Protein AF-A0AAD5B5Y8-F1 (afdb_monomer_lite)

Secondary structure (DSSP, 8-state):
---SSHHHHTTSEEEEEE--SSS--EEEEEE-SSHHHHHHHHHHHHHHHHHHHHHHHHHTTT-S-SS----HHHHT-GGGTS-BTTEEEEEEE-TTSSEEEEEE-HHHHHHHHH-TT---HHHHHHHHHHGGGTS-HHHHHHHHHHHHH-GGGGS-GGG-

Foldseek 3Di:
DDDDPPVQQVQQKDKDWDDDPPDDIDIDIDGDPHPVRSVVVVVVVVVVVVVVVLVCLQVVCAPPDPPLDGDPVCVPDVVQVDDDPFWDFDPDAAPNRTTHTPGGAPVVLLLVCLQSSDHGPVSVVVCVVCVVVHDDPVVSVVSVVVCVVPVVVSHPPVVD

Structure (mmCIF, N/CA/C/O backbone):
data_AF-A0AAD5B5Y8-F1
#
_entry.id   AF-A0AAD5B5Y8-F1
#
loop_
_atom_site.group_PDB
_atom_site.id
_atom_site.type_symbol
_atom_site.label_atom_id
_atom_site.label_alt_id
_atom_site.label_comp_id
_atom_site.label_asym_id
_atom_site.label_entity_id
_atom_site.label_seq_id
_atom_site.pdbx_PDB_ins_code
_atom_site.Cartn_x
_atom_site.Cartn_y
_atom_site.Cartn_z
_atom_site.occupancy
_atom_site.B_iso_or_equiv
_atom_site.auth_seq_id
_atom_site.auth_comp_id
_atom_site.auth_asym_id
_atom_site.auth_atom_id
_atom_site.pdbx_PDB_model_num
ATOM 1 N N . LYS A 1 1 ? -43.020 -26.153 36.418 1.00 33.88 1 LYS A N 1
ATOM 2 C CA . LYS A 1 1 ? -42.326 -26.214 35.106 1.00 33.88 1 LYS A CA 1
ATOM 3 C C . LYS A 1 1 ? -41.743 -24.833 34.828 1.00 33.88 1 LYS A C 1
ATOM 5 O O . LYS A 1 1 ? -42.443 -24.007 34.267 1.00 33.88 1 LYS A O 1
ATOM 10 N N . SER A 1 2 ? -40.535 -24.552 35.308 1.00 41.91 2 SER A N 1
ATOM 11 C CA . SER A 1 2 ? -39.904 -23.233 35.187 1.00 41.91 2 SER A CA 1
ATOM 12 C C . SER A 1 2 ? -38.396 -23.429 35.093 1.00 41.91 2 SER A C 1
ATOM 14 O O . SER A 1 2 ? -37.742 -23.279 36.104 1.00 41.91 2 SER A O 1
ATOM 16 N N . ASP A 1 3 ? -37.885 -23.812 33.919 1.00 39.12 3 ASP A N 1
ATOM 17 C CA . ASP A 1 3 ? -36.436 -23.940 33.653 1.00 39.12 3 ASP A CA 1
ATOM 18 C C . ASP A 1 3 ? -36.139 -23.869 32.138 1.00 39.12 3 ASP A C 1
ATOM 20 O O . ASP A 1 3 ? -35.414 -24.690 31.587 1.00 39.12 3 ASP A O 1
ATOM 24 N N . LYS A 1 4 ? -36.761 -22.933 31.405 1.00 44.28 4 LYS A N 1
ATOM 25 C CA . LYS A 1 4 ? -36.461 -22.731 29.968 1.00 44.28 4 LYS A CA 1
ATOM 26 C C . LYS A 1 4 ? -35.939 -21.342 29.595 1.00 44.28 4 LYS A C 1
ATOM 28 O O . LYS A 1 4 ? -35.404 -21.205 28.507 1.00 44.28 4 LYS A O 1
ATOM 33 N N . ASN A 1 5 ? -36.026 -20.346 30.482 1.00 47.50 5 ASN A N 1
ATOM 34 C CA . ASN A 1 5 ? -35.587 -18.976 30.173 1.00 47.50 5 ASN A CA 1
ATOM 35 C C . ASN A 1 5 ? -34.130 -18.667 30.555 1.00 47.50 5 ASN A C 1
ATOM 37 O O . ASN A 1 5 ? -33.578 -17.694 30.056 1.00 47.50 5 ASN A O 1
ATOM 41 N N . SER A 1 6 ? -33.497 -19.462 31.422 1.00 47.44 6 SER A N 1
ATOM 42 C CA . SER A 1 6 ? -32.146 -19.154 31.921 1.00 47.44 6 SER A CA 1
ATOM 43 C C . SER A 1 6 ? -31.029 -19.578 30.958 1.00 47.44 6 SER A C 1
ATOM 45 O O . SER A 1 6 ? -29.985 -18.938 30.933 1.00 47.44 6 SER A O 1
ATOM 47 N N . GLN A 1 7 ? -31.256 -20.601 30.123 1.00 47.66 7 GLN A N 1
ATOM 48 C CA . GLN A 1 7 ? -30.250 -21.100 29.170 1.00 47.66 7 GLN A CA 1
ATOM 49 C C . GLN A 1 7 ? -30.145 -20.276 27.876 1.00 47.66 7 GLN A C 1
ATOM 51 O O . GLN A 1 7 ? -29.132 -20.343 27.185 1.00 47.66 7 GLN A O 1
ATOM 56 N N . ASP A 1 8 ? -31.154 -19.468 27.535 1.00 52.28 8 ASP A N 1
ATOM 57 C CA . ASP A 1 8 ? -31.091 -18.624 26.329 1.00 52.28 8 ASP A CA 1
ATOM 58 C C . ASP A 1 8 ? -30.227 -17.368 26.527 1.00 52.28 8 ASP A C 1
ATOM 60 O O . ASP A 1 8 ? -29.660 -16.848 25.566 1.00 52.28 8 ASP A O 1
ATOM 64 N N . LEU A 1 9 ? -30.063 -16.921 27.778 1.00 54.25 9 LEU A N 1
ATOM 65 C CA . LEU A 1 9 ? -29.170 -15.821 28.157 1.00 54.25 9 LEU A CA 1
ATOM 66 C C . LEU A 1 9 ? -27.693 -16.253 28.229 1.00 54.25 9 LEU A C 1
ATOM 68 O O . LEU A 1 9 ? -26.816 -15.424 27.997 1.00 54.25 9 LEU A O 1
ATOM 72 N N . GLU A 1 10 ? -27.408 -17.542 28.469 1.00 59.16 10 GLU A N 1
ATOM 73 C CA . GLU A 1 10 ? -26.054 -18.120 28.644 1.00 59.16 10 GLU A CA 1
ATOM 74 C C . GLU A 1 10 ? -25.156 -18.065 27.395 1.00 59.16 10 GLU A C 1
ATOM 76 O O . GLU A 1 10 ? -23.994 -18.467 27.424 1.00 59.16 10 GLU A O 1
ATOM 81 N N . HIS A 1 11 ? -25.669 -17.561 26.274 1.00 76.44 11 HIS A N 1
ATOM 82 C CA . HIS A 1 11 ? -24.905 -17.436 25.037 1.00 76.44 11 HIS A CA 1
ATOM 83 C C . HIS A 1 11 ? -24.958 -16.043 24.420 1.00 76.44 11 HIS A C 1
ATOM 85 O O . HIS A 1 11 ? -24.484 -15.862 23.293 1.00 76.44 11 HIS A O 1
ATOM 91 N N . LEU A 1 12 ? -25.512 -15.062 25.130 1.00 89.94 12 LEU A N 1
ATOM 92 C CA . LEU A 1 12 ? -25.603 -13.680 24.662 1.00 89.94 12 LEU A CA 1
ATOM 93 C C . LEU A 1 12 ? -24.437 -12.813 25.142 1.00 89.94 12 LEU A C 1
ATOM 95 O O . LEU A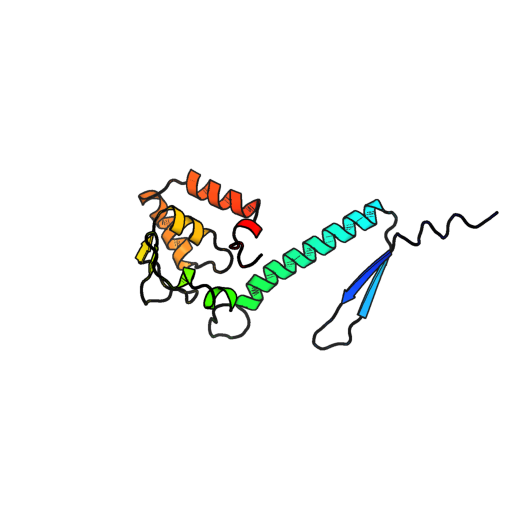 1 12 ? -24.240 -11.720 24.612 1.00 89.94 12 LEU A O 1
ATOM 99 N N . ASP A 1 13 ? -23.633 -13.315 26.079 1.00 91.50 13 ASP A N 1
ATOM 100 C CA . ASP A 1 13 ? -22.481 -12.610 26.615 1.00 91.50 13 ASP A CA 1
ATOM 101 C C . ASP A 1 13 ? -21.188 -12.890 25.837 1.00 91.50 13 ASP A C 1
ATOM 103 O O . ASP A 1 13 ? -20.973 -13.969 25.278 1.00 91.50 13 ASP A O 1
ATOM 107 N N . PHE A 1 14 ? -20.303 -11.905 25.770 1.00 90.44 14 PHE A N 1
ATOM 108 C CA . PHE A 1 14 ? -18.930 -12.075 25.310 1.00 90.44 14 PHE A CA 1
ATOM 109 C C . PHE A 1 14 ? -17.988 -11.238 26.167 1.00 90.44 14 PHE A C 1
ATOM 111 O O . PHE A 1 14 ? -18.393 -10.285 26.836 1.00 90.44 14 PHE A O 1
ATOM 118 N N . LYS A 1 15 ? -16.717 -11.637 26.174 1.00 92.06 15 LYS A N 1
ATOM 119 C CA . LYS A 1 15 ? -15.696 -11.059 27.043 1.00 92.06 15 LYS A CA 1
ATOM 120 C C . LYS A 1 15 ? -14.641 -10.361 26.206 1.00 92.06 15 LYS A C 1
ATOM 122 O O . LYS A 1 15 ? -14.147 -10.930 25.237 1.00 92.06 15 LYS A O 1
ATOM 127 N N . ILE A 1 16 ? -14.279 -9.158 26.622 1.00 90.75 16 ILE A N 1
ATOM 128 C CA . ILE A 1 16 ? -13.147 -8.408 26.091 1.00 90.75 16 ILE A CA 1
ATOM 129 C C . ILE A 1 16 ? -12.112 -8.335 27.205 1.00 90.75 16 ILE A C 1
ATOM 131 O O . ILE A 1 16 ? -12.381 -7.790 28.276 1.00 90.75 16 ILE A O 1
ATOM 135 N N . VAL A 1 17 ? -10.937 -8.906 26.957 1.00 89.38 17 VAL A N 1
ATOM 136 C CA . VAL A 1 17 ? -9.794 -8.805 27.866 1.00 89.38 17 VAL A CA 1
ATOM 137 C C . VAL A 1 17 ? -8.973 -7.593 27.449 1.00 89.38 17 VAL A C 1
ATOM 139 O O . VAL A 1 17 ? -8.590 -7.473 26.287 1.00 89.38 17 VAL A O 1
ATOM 142 N N . VAL A 1 18 ? -8.733 -6.686 28.392 1.00 86.69 18 VAL A N 1
ATOM 143 C CA . VAL A 1 18 ? -7.940 -5.476 28.183 1.00 86.69 18 VAL A CA 1
ATOM 144 C C . VAL A 1 18 ? -6.669 -5.592 29.012 1.00 86.69 18 VAL A C 1
ATOM 146 O O . VAL A 1 18 ? -6.730 -5.771 30.230 1.00 86.69 18 VAL A O 1
ATOM 149 N N . GLU A 1 19 ? -5.520 -5.478 28.349 1.00 85.94 19 GLU A N 1
ATOM 150 C CA . GLU A 1 19 ? -4.188 -5.583 28.956 1.00 85.94 19 GLU A CA 1
ATOM 151 C C . GLU A 1 19 ? -3.404 -4.272 28.739 1.00 85.94 19 GLU A C 1
ATOM 153 O O . GLU A 1 19 ?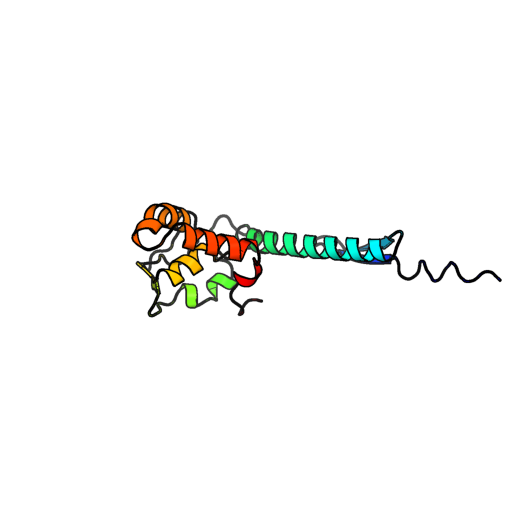 -2.671 -4.138 27.756 1.00 85.94 19 GLU A O 1
ATOM 158 N N . PRO A 1 20 ? -3.581 -3.257 29.608 1.00 80.38 20 PRO A N 1
ATOM 159 C CA . PRO A 1 20 ? -2.797 -2.024 29.557 1.00 80.38 20 PRO A CA 1
ATOM 160 C C . PRO A 1 20 ? -1.336 -2.283 29.959 1.00 80.38 20 PRO A C 1
ATOM 162 O O . PRO A 1 20 ? -1.060 -3.173 30.757 1.00 80.38 20 PRO A O 1
ATOM 165 N N . LYS A 1 21 ? -0.391 -1.471 29.465 1.00 74.88 21 LYS A N 1
ATOM 166 C CA . LYS A 1 21 ? 1.038 -1.608 29.822 1.00 74.88 21 LYS A CA 1
ATOM 167 C C . LYS A 1 21 ? 1.336 -1.261 31.288 1.00 74.88 21 LYS A C 1
ATOM 169 O O . LYS A 1 21 ? 2.189 -1.898 31.894 1.00 74.88 21 LYS A O 1
ATOM 174 N N . ASP A 1 22 ? 0.626 -0.275 31.838 1.00 86.62 22 ASP A N 1
ATOM 175 C CA . ASP A 1 22 ? 0.958 0.349 33.130 1.00 86.62 22 ASP A CA 1
ATOM 176 C C . ASP A 1 22 ? -0.066 0.059 34.242 1.00 86.62 22 ASP A C 1
ATOM 178 O O . ASP A 1 22 ? 0.074 0.538 35.366 1.00 86.62 22 ASP A O 1
ATOM 182 N N . ILE A 1 23 ? -1.128 -0.696 33.941 1.00 86.75 23 ILE A N 1
ATOM 183 C CA . ILE A 1 23 ? -2.229 -0.991 34.869 1.00 86.75 23 ILE A CA 1
ATOM 184 C C . ILE A 1 23 ? -2.574 -2.476 34.765 1.00 86.75 23 ILE A C 1
ATOM 186 O O . ILE A 1 23 ? -2.400 -3.089 33.714 1.00 86.75 23 ILE A O 1
ATOM 190 N N . GLN A 1 24 ? -3.079 -3.058 35.853 1.00 92.19 24 GLN A N 1
ATOM 191 C CA . GLN A 1 24 ? -3.532 -4.444 35.875 1.00 92.19 24 GLN A CA 1
ATOM 192 C C . GLN A 1 24 ? -4.598 -4.720 34.804 1.00 92.19 24 GLN A C 1
ATOM 194 O O . GLN A 1 24 ? -5.505 -3.912 34.583 1.00 92.19 24 GLN A O 1
ATOM 199 N N . SER A 1 25 ? -4.486 -5.885 34.159 1.00 93.19 25 SER A N 1
ATOM 200 C CA . SER A 1 25 ? -5.454 -6.340 33.168 1.00 93.19 25 SER A CA 1
ATOM 201 C C . SER A 1 25 ? -6.842 -6.501 33.781 1.00 93.19 25 SER A C 1
ATOM 203 O O . SER A 1 25 ? -7.007 -6.880 34.944 1.00 93.19 25 SER A O 1
ATOM 205 N N . PHE A 1 26 ? -7.859 -6.203 32.983 1.00 92.00 26 PHE A N 1
ATOM 206 C CA . PHE A 1 26 ? -9.250 -6.321 33.393 1.00 92.00 26 PHE A CA 1
ATOM 207 C C . PHE A 1 26 ? -10.094 -6.906 32.266 1.00 92.00 26 PHE A C 1
ATOM 209 O O . PHE A 1 26 ? -9.724 -6.883 31.093 1.00 92.00 26 PHE A O 1
ATOM 216 N N . THR A 1 27 ? -11.235 -7.483 32.634 1.00 94.50 27 THR A N 1
ATOM 217 C CA . THR A 1 27 ? -12.171 -8.092 31.686 1.00 94.50 27 THR A CA 1
ATOM 218 C C . THR A 1 27 ? -13.475 -7.319 31.697 1.00 94.50 27 THR A C 1
ATOM 220 O O . THR A 1 27 ? -14.077 -7.127 32.752 1.00 94.50 27 THR A O 1
ATOM 223 N N . ILE A 1 28 ? -13.927 -6.913 30.516 1.00 93.62 28 ILE A N 1
ATOM 224 C CA . ILE A 1 28 ? -15.261 -6.360 30.302 1.00 93.62 28 ILE A CA 1
ATOM 225 C C . ILE A 1 28 ? -16.147 -7.492 29.788 1.00 93.62 28 ILE A C 1
ATOM 227 O O . ILE A 1 28 ? -15.782 -8.182 28.836 1.00 93.62 28 ILE A O 1
ATOM 231 N N . ILE A 1 29 ? -17.307 -7.687 30.411 1.00 92.25 29 ILE A N 1
ATOM 232 C CA . ILE A 1 29 ? -18.318 -8.646 29.958 1.00 92.25 29 ILE A CA 1
ATOM 233 C C . ILE A 1 29 ? -19.497 -7.844 29.420 1.00 92.25 29 ILE A C 1
ATOM 235 O O . ILE A 1 29 ? -20.065 -7.021 30.135 1.00 92.25 29 ILE A O 1
ATOM 239 N N . LEU A 1 30 ? -19.842 -8.074 28.158 1.00 92.06 30 LEU A N 1
ATOM 240 C CA . LEU A 1 30 ? -20.968 -7.437 27.483 1.00 92.06 30 LEU A CA 1
ATOM 241 C C . LEU A 1 30 ? -22.026 -8.491 27.194 1.00 92.06 30 LEU A C 1
ATOM 243 O O . LEU A 1 30 ? -21.675 -9.599 26.804 1.00 92.06 30 LEU A O 1
ATOM 247 N N . VAL A 1 31 ? -23.301 -8.144 27.361 1.00 93.44 31 VAL A N 1
ATOM 248 C CA . VAL A 1 31 ? -24.443 -9.036 27.113 1.00 93.44 31 VAL A CA 1
ATOM 249 C C . VAL A 1 31 ? -25.343 -8.387 26.069 1.00 93.44 31 VAL A C 1
ATOM 251 O O . VAL A 1 31 ? -25.853 -7.292 26.298 1.00 93.44 31 VAL A O 1
ATOM 254 N N . ALA A 1 32 ? -25.513 -9.037 24.919 1.00 92.25 32 ALA A N 1
ATOM 255 C CA . ALA A 1 32 ? -26.389 -8.552 23.852 1.00 92.25 32 ALA A CA 1
ATOM 256 C C . ALA A 1 32 ? -27.858 -8.927 24.114 1.00 92.25 32 ALA A C 1
ATOM 258 O O . ALA A 1 32 ? -28.149 -9.876 24.840 1.00 92.25 32 ALA A O 1
ATOM 259 N N . SER A 1 33 ? -28.799 -8.228 23.476 1.00 90.19 33 SER A N 1
ATOM 260 C CA . SER A 1 33 ? -30.234 -8.540 23.574 1.00 90.19 33 SER A CA 1
ATOM 261 C C . SER A 1 33 ? -30.656 -9.738 22.711 1.00 90.19 33 SER A C 1
ATOM 263 O O . SER A 1 33 ? -31.715 -10.325 22.929 1.00 90.19 33 SER A O 1
ATOM 265 N N . SER A 1 34 ? -29.828 -10.123 21.731 1.00 91.12 34 SER A N 1
ATOM 266 C CA . SER A 1 34 ? -30.061 -11.260 20.834 1.00 91.12 34 SER A CA 1
ATOM 267 C C . SER A 1 34 ? -28.755 -11.845 20.286 1.00 91.12 34 SER A C 1
ATOM 269 O O . SER A 1 34 ? -27.696 -11.213 20.322 1.00 91.12 34 SER A O 1
ATOM 271 N N . ARG A 1 35 ? -28.819 -13.064 19.731 1.00 88.94 35 ARG A N 1
ATOM 272 C CA . ARG A 1 35 ? -27.654 -13.722 19.107 1.00 88.94 35 ARG A CA 1
ATOM 273 C C . ARG A 1 35 ? -27.175 -12.977 17.860 1.00 88.94 35 ARG A C 1
ATOM 275 O O . ARG A 1 35 ? -25.975 -12.925 17.605 1.00 88.94 35 ARG A O 1
ATOM 282 N N . GLN A 1 36 ? -28.103 -12.400 17.100 1.00 90.88 36 GLN A N 1
ATOM 283 C CA . GLN A 1 36 ? -27.808 -11.589 15.921 1.00 90.88 36 GLN A CA 1
ATOM 284 C C . GLN A 1 36 ? -27.052 -10.319 16.315 1.00 90.88 36 GLN A C 1
ATOM 286 O O . GLN A 1 36 ? -26.026 -10.012 15.713 1.00 90.88 36 GLN A O 1
ATOM 291 N N . GLU A 1 37 ? -27.507 -9.633 17.365 1.00 91.38 37 GLU A N 1
ATOM 292 C CA . GLU A 1 37 ? -26.837 -8.439 17.882 1.00 91.38 37 GLU A CA 1
ATOM 293 C C . GLU A 1 37 ? -25.442 -8.768 18.427 1.00 91.38 37 GLU A C 1
ATOM 295 O O . GLU A 1 37 ? -24.478 -8.095 18.073 1.00 91.38 37 GLU A O 1
ATOM 300 N N . LYS A 1 38 ? -25.295 -9.871 19.177 1.00 91.56 38 LYS A N 1
ATOM 301 C CA . LYS A 1 38 ? -23.980 -10.365 19.614 1.00 91.56 38 LYS A CA 1
ATOM 302 C C . LYS A 1 38 ? -23.026 -10.569 18.433 1.00 91.56 38 LYS A C 1
ATOM 304 O O . LYS A 1 38 ? -21.867 -10.160 18.501 1.00 91.56 38 LYS A O 1
ATOM 309 N N . SER A 1 39 ? -23.497 -11.215 17.363 1.00 86.31 39 SER A N 1
ATOM 310 C CA . SER A 1 39 ? -22.691 -11.467 16.163 1.00 86.31 39 SER A CA 1
ATOM 311 C C . SER A 1 39 ? -22.270 -10.170 15.471 1.00 86.31 39 SER A C 1
ATOM 313 O O . SER A 1 39 ? -21.119 -10.067 15.051 1.00 86.31 39 SER A O 1
ATOM 315 N N . ALA A 1 40 ? -23.174 -9.190 15.367 1.00 88.00 40 ALA A N 1
ATOM 316 C CA . ALA A 1 40 ? -22.876 -7.883 14.789 1.00 88.00 40 ALA A CA 1
ATOM 317 C C . ALA A 1 40 ? -21.836 -7.129 15.631 1.00 88.00 40 ALA A C 1
ATOM 319 O O . ALA A 1 40 ? -20.788 -6.758 15.114 1.00 88.00 40 ALA A O 1
ATOM 320 N N . TRP A 1 41 ? -22.052 -7.017 16.947 1.00 94.00 41 TRP A N 1
ATOM 321 C CA . TRP A 1 41 ? -21.120 -6.333 17.850 1.00 94.00 41 TRP A CA 1
ATOM 322 C C . TRP A 1 41 ? -19.737 -6.976 17.849 1.00 94.00 41 TRP A C 1
ATOM 324 O O . TRP A 1 41 ? -18.736 -6.270 17.800 1.00 94.00 41 TRP A O 1
ATOM 334 N N . THR A 1 42 ? -19.662 -8.309 17.872 1.00 89.56 42 THR A N 1
ATOM 335 C CA . THR A 1 42 ? -18.372 -9.014 17.840 1.00 89.56 42 THR A CA 1
ATOM 336 C C . THR A 1 42 ? -17.623 -8.709 16.540 1.00 89.56 42 THR A C 1
ATOM 338 O O . THR A 1 42 ? -16.434 -8.410 16.584 1.00 89.56 42 THR A O 1
ATOM 341 N N . SER A 1 43 ? -18.322 -8.720 15.399 1.00 84.56 43 SER A N 1
ATOM 342 C CA . SER A 1 43 ? -17.743 -8.375 14.095 1.00 84.56 43 SER A CA 1
ATOM 343 C C . SER A 1 43 ? -17.254 -6.924 14.047 1.00 84.56 43 SER A C 1
ATOM 345 O O . SER A 1 43 ? -16.108 -6.680 13.673 1.00 84.56 43 SER A O 1
ATOM 347 N N . ASP A 1 44 ? -18.090 -5.969 14.461 1.00 85.56 44 ASP A N 1
ATOM 348 C CA . ASP A 1 44 ? -17.770 -4.538 14.425 1.00 85.56 44 ASP A CA 1
ATOM 349 C C . ASP A 1 44 ? -16.602 -4.197 15.363 1.00 85.56 44 ASP A C 1
ATOM 351 O O . ASP A 1 44 ? -15.702 -3.437 15.002 1.00 85.56 44 ASP A O 1
ATOM 355 N N . ILE A 1 45 ? -16.571 -4.800 16.557 1.00 88.00 45 ILE A N 1
ATOM 356 C CA . ILE A 1 45 ? -15.485 -4.624 17.529 1.00 88.00 45 ILE A CA 1
ATOM 357 C C . ILE A 1 45 ? -14.183 -5.229 16.996 1.00 88.00 45 ILE A C 1
ATOM 359 O O . ILE A 1 45 ? -13.150 -4.564 17.061 1.00 88.00 45 ILE A O 1
ATOM 363 N N . SER A 1 46 ? -14.208 -6.441 16.429 1.00 81.12 46 SER A N 1
ATOM 364 C CA . SER A 1 46 ? -13.024 -7.045 15.801 1.00 81.12 46 SER A CA 1
ATOM 365 C C . SER A 1 46 ? -12.492 -6.188 14.654 1.00 81.12 46 SER A C 1
ATOM 367 O O . SER A 1 46 ? -11.303 -5.885 14.623 1.00 81.12 46 SER A O 1
ATOM 369 N N . GLN A 1 47 ? -13.370 -5.710 13.770 1.00 73.00 47 GLN A N 1
ATOM 370 C CA . GLN A 1 47 ? -12.976 -4.842 12.664 1.00 73.00 47 GLN A CA 1
ATOM 371 C C . GLN A 1 47 ? -12.405 -3.504 13.159 1.00 73.00 47 GLN A C 1
ATOM 373 O O . GLN A 1 47 ? -11.439 -2.993 12.594 1.00 73.00 47 GLN A O 1
ATOM 378 N N . CYS A 1 48 ? -12.961 -2.936 14.231 1.00 77.56 48 CYS A N 1
ATOM 379 C CA . CYS A 1 48 ? -12.428 -1.734 14.868 1.00 77.56 48 CYS A CA 1
ATOM 380 C C . CYS A 1 48 ? -11.028 -1.974 15.455 1.00 77.56 48 CYS A C 1
ATOM 382 O O . CYS A 1 48 ? -10.130 -1.163 15.237 1.00 77.56 48 CYS A O 1
ATOM 384 N N . ILE A 1 49 ? -10.812 -3.105 16.137 1.00 78.38 49 ILE A N 1
ATOM 385 C CA . ILE A 1 49 ? -9.499 -3.497 16.672 1.00 78.38 49 ILE A CA 1
ATOM 386 C C . ILE A 1 49 ? -8.487 -3.667 15.540 1.00 78.38 49 ILE A C 1
ATOM 388 O O . ILE A 1 49 ? -7.381 -3.138 15.640 1.00 78.38 49 ILE A O 1
ATOM 392 N N . ASP A 1 50 ? -8.861 -4.338 14.451 1.00 69.00 50 ASP A N 1
ATOM 393 C CA . ASP A 1 50 ? -7.995 -4.511 13.285 1.00 69.00 50 ASP A CA 1
ATOM 394 C C . ASP A 1 50 ? -7.665 -3.165 12.631 1.00 69.00 50 ASP A C 1
ATOM 396 O O . ASP A 1 50 ? -6.505 -2.897 12.330 1.00 69.00 50 ASP A O 1
ATOM 400 N N . ASN A 1 51 ? -8.639 -2.260 12.509 1.00 64.94 51 ASN A N 1
ATOM 401 C CA . ASN A 1 51 ? -8.423 -0.908 11.990 1.00 64.94 51 ASN A CA 1
ATOM 402 C C . ASN A 1 51 ? -7.507 -0.071 12.896 1.00 64.94 51 ASN A C 1
ATOM 404 O O . ASN A 1 51 ? -6.607 0.605 12.397 1.00 64.94 51 ASN A O 1
ATOM 408 N N . ILE A 1 52 ? -7.693 -0.123 14.220 1.00 69.31 52 ILE A N 1
ATOM 409 C CA . ILE A 1 52 ? -6.809 0.541 15.192 1.00 69.31 52 ILE A CA 1
ATOM 410 C C . ILE A 1 52 ? -5.419 -0.077 15.139 1.00 69.31 52 ILE A C 1
ATOM 412 O O . ILE A 1 52 ? -4.437 0.650 15.214 1.00 69.31 52 ILE A O 1
ATOM 416 N N . ARG A 1 53 ? -5.302 -1.396 14.976 1.00 63.72 53 ARG A N 1
ATOM 417 C CA . ARG A 1 53 ? -4.014 -2.075 14.852 1.00 63.72 53 ARG A CA 1
ATOM 418 C C . ARG A 1 53 ? -3.331 -1.721 13.538 1.00 63.72 53 ARG A C 1
ATOM 420 O O . ARG A 1 53 ? -2.139 -1.474 13.562 1.00 63.72 53 ARG A O 1
ATOM 427 N N . CYS A 1 54 ? -4.045 -1.612 12.422 1.00 53.66 54 CYS A N 1
ATOM 428 C CA . CYS A 1 54 ? -3.503 -1.135 11.149 1.00 53.66 54 CYS A CA 1
ATOM 429 C C . CYS A 1 54 ? -3.075 0.338 11.225 1.00 53.66 54 CYS A C 1
ATOM 431 O O . CYS A 1 54 ? -1.970 0.673 10.801 1.00 53.66 54 CYS A O 1
ATOM 433 N N . ASN A 1 55 ? -3.883 1.206 11.841 1.00 51.28 55 ASN A N 1
ATOM 434 C CA . ASN A 1 55 ? -3.510 2.599 12.095 1.00 51.28 55 ASN A CA 1
ATOM 435 C C . ASN A 1 55 ? -2.351 2.715 13.094 1.00 51.28 55 ASN A C 1
ATOM 437 O O . ASN A 1 55 ? -1.467 3.538 12.908 1.00 51.28 55 ASN A O 1
ATOM 441 N N . GLY A 1 56 ? -2.311 1.878 14.126 1.00 47.72 56 GLY A N 1
ATOM 442 C CA . GLY A 1 56 ? -1.256 1.818 15.135 1.00 47.72 56 GLY A CA 1
ATOM 443 C C . GLY A 1 56 ? 0.026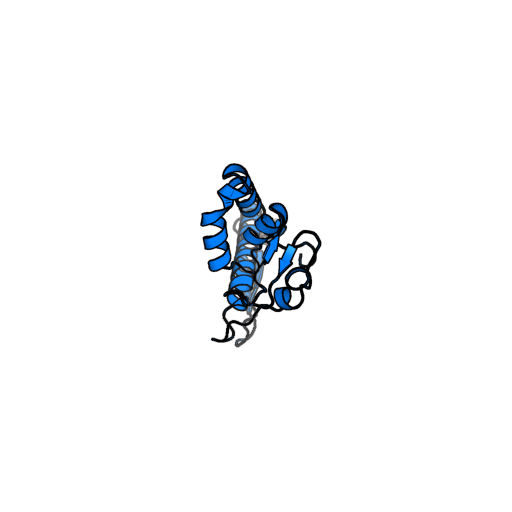 1.172 14.615 1.00 47.72 56 GLY A C 1
ATOM 444 O O . GLY A 1 56 ? 1.105 1.560 15.031 1.00 47.72 56 GLY A O 1
ATOM 445 N N . LEU A 1 57 ? -0.047 0.238 13.667 1.00 50.25 57 LEU A N 1
ATOM 446 C CA . LEU A 1 57 ? 1.105 -0.253 12.907 1.00 50.25 57 LEU A CA 1
ATOM 447 C C . LEU A 1 57 ? 1.678 0.863 12.032 1.00 50.25 57 LEU A C 1
ATOM 449 O O . LEU A 1 57 ? 2.896 0.965 11.925 1.00 50.25 57 LEU A O 1
ATOM 453 N N . MET A 1 58 ? 0.820 1.721 11.466 1.00 49.22 58 MET A N 1
ATOM 454 C CA . MET A 1 58 ? 1.257 2.92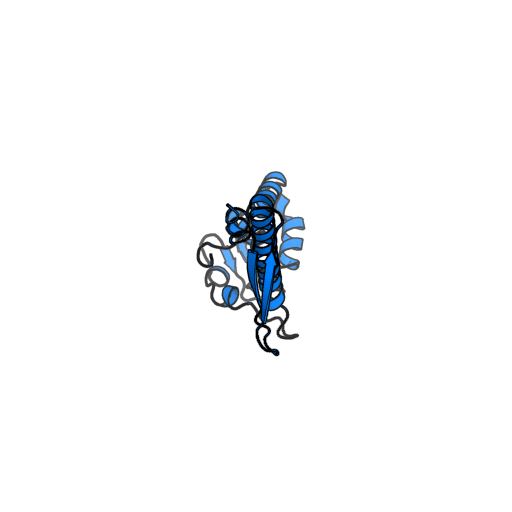7 10.764 1.00 49.22 58 MET A CA 1
ATOM 455 C C . MET A 1 58 ? 1.813 3.989 11.725 1.00 49.22 58 MET A C 1
ATOM 457 O O . MET A 1 58 ? 2.853 4.543 11.425 1.00 49.22 58 MET A O 1
ATOM 461 N N . MET A 1 59 ? 1.217 4.245 12.893 1.00 40.19 59 MET A N 1
ATOM 462 C CA . MET A 1 59 ? 1.663 5.308 13.817 1.00 40.19 59 MET A CA 1
ATOM 463 C C . MET A 1 59 ? 2.857 4.900 14.702 1.00 40.19 59 MET A C 1
ATOM 465 O O . MET A 1 59 ? 3.811 5.664 14.818 1.00 40.19 59 MET A O 1
ATOM 469 N N . ASN A 1 60 ? 2.906 3.669 15.230 1.00 40.22 60 ASN A N 1
ATOM 470 C CA . ASN A 1 60 ? 4.069 3.145 15.976 1.00 40.22 60 ASN A CA 1
ATOM 471 C C . ASN A 1 60 ? 5.308 2.950 15.079 1.00 40.22 60 ASN A C 1
ATOM 473 O O . ASN A 1 60 ? 6.427 2.821 15.569 1.00 40.22 60 ASN A O 1
ATOM 477 N N . ALA A 1 61 ? 5.120 2.933 13.757 1.00 46.00 61 ALA A N 1
ATOM 478 C CA . ALA A 1 61 ? 6.190 3.020 12.771 1.00 46.00 61 ALA A CA 1
ATOM 479 C C . ALA A 1 61 ? 6.835 4.421 12.687 1.00 46.00 61 ALA A C 1
ATOM 481 O O . ALA A 1 61 ? 7.940 4.541 12.155 1.00 46.00 61 ALA A O 1
ATOM 482 N N . PHE A 1 62 ? 6.181 5.463 13.213 1.00 42.66 62 PHE A N 1
ATOM 483 C CA . PHE A 1 62 ? 6.639 6.853 13.142 1.00 42.66 62 PHE A CA 1
ATOM 484 C C . PHE A 1 62 ? 6.893 7.515 14.506 1.00 42.66 62 PHE A C 1
ATOM 486 O O . PHE A 1 62 ? 7.667 8.470 14.542 1.00 42.66 62 PHE A O 1
ATOM 493 N N . GLU A 1 63 ? 6.293 7.048 15.608 1.00 40.25 63 GLU A N 1
ATOM 494 C CA . GLU A 1 63 ? 6.269 7.830 16.859 1.00 40.25 63 GLU A CA 1
ATOM 495 C C . GLU A 1 63 ? 7.427 7.620 17.846 1.00 40.25 63 GLU A C 1
ATOM 497 O O . GLU A 1 63 ? 7.705 8.533 18.624 1.00 40.25 63 GLU A O 1
ATOM 502 N N . ASP A 1 64 ? 8.201 6.533 17.783 1.00 39.28 64 ASP A N 1
ATOM 503 C CA . ASP A 1 64 ? 9.355 6.405 18.684 1.00 39.28 64 ASP A CA 1
ATOM 504 C C . ASP A 1 64 ? 10.618 7.043 18.091 1.00 39.28 64 ASP A C 1
ATOM 506 O O . ASP A 1 64 ? 11.467 6.404 17.456 1.00 39.28 64 ASP A O 1
ATOM 510 N N . ASN A 1 65 ? 10.736 8.332 18.420 1.00 38.84 65 ASN A N 1
ATOM 511 C CA . ASN A 1 65 ? 11.842 9.278 18.279 1.00 38.84 65 ASN A CA 1
ATOM 512 C C . ASN A 1 65 ? 11.684 10.281 17.136 1.00 38.84 65 ASN A C 1
ATOM 514 O O . ASN A 1 65 ? 11.581 9.936 15.961 1.00 38.84 65 ASN A O 1
ATOM 518 N N . SER A 1 66 ? 11.899 11.548 17.489 1.00 41.91 66 SER A N 1
ATOM 519 C CA . SER A 1 66 ? 12.250 12.701 16.646 1.00 41.91 66 SER A CA 1
ATOM 520 C C . SER A 1 66 ? 13.529 12.511 15.793 1.00 41.91 66 SER A C 1
ATOM 522 O O . SER A 1 66 ? 14.229 13.458 15.440 1.00 41.91 66 SER A O 1
ATOM 524 N N . LYS A 1 67 ? 13.837 11.270 15.412 1.00 46.00 67 LYS A N 1
ATOM 525 C CA . LYS A 1 67 ? 14.842 10.829 14.453 1.00 46.00 67 LYS A CA 1
ATOM 526 C C . LYS A 1 67 ? 14.225 9.742 13.571 1.00 46.00 67 LYS A C 1
ATOM 528 O O . LYS A 1 67 ? 14.619 8.600 13.725 1.00 46.00 67 LYS A O 1
ATOM 533 N N . VAL A 1 68 ? 13.336 10.100 12.633 1.00 47.75 68 VAL A N 1
ATOM 534 C CA . VAL A 1 68 ? 12.777 9.257 11.539 1.00 47.75 68 VAL A CA 1
ATOM 535 C C . VAL A 1 68 ? 13.404 7.853 11.514 1.00 47.75 68 VAL A C 1
ATOM 537 O O . VAL A 1 68 ? 14.479 7.678 10.943 1.00 47.75 68 VAL A O 1
ATOM 540 N N . THR A 1 69 ? 12.859 6.870 12.225 1.00 49.38 69 THR A N 1
ATOM 541 C CA . THR A 1 69 ? 13.475 5.536 12.287 1.00 49.38 69 THR A CA 1
ATOM 542 C C . THR A 1 69 ? 12.634 4.593 11.458 1.00 49.38 69 THR A C 1
ATOM 544 O O . THR A 1 69 ? 11.462 4.406 11.737 1.00 49.38 69 THR A O 1
ATOM 547 N N . VAL A 1 70 ? 13.232 4.007 10.420 1.00 56.28 70 VAL A N 1
ATOM 548 C CA . VAL A 1 70 ? 12.525 3.100 9.513 1.00 56.28 70 VAL A CA 1
ATOM 549 C C . VAL A 1 70 ? 11.989 1.883 10.297 1.00 56.28 70 VAL A C 1
ATOM 551 O O . VAL A 1 70 ? 12.780 1.255 11.016 1.00 56.28 70 VAL A O 1
ATOM 554 N N . PRO A 1 71 ? 10.696 1.531 10.169 1.00 59.94 71 PRO A N 1
ATOM 555 C CA . PRO A 1 71 ? 10.097 0.337 10.772 1.00 59.94 71 PRO A CA 1
ATOM 556 C C . PRO A 1 71 ? 10.888 -0.940 10.482 1.00 59.94 71 PRO A C 1
ATOM 558 O O . PRO A 1 71 ? 11.452 -1.091 9.397 1.00 59.94 71 PRO A O 1
ATOM 561 N N . GLN A 1 72 ? 10.912 -1.890 11.426 1.00 56.12 72 GLN A N 1
ATOM 562 C CA . GLN A 1 72 ? 11.699 -3.128 11.288 1.00 56.12 72 GLN A CA 1
ATOM 563 C C . GLN A 1 72 ? 11.349 -3.913 10.021 1.00 56.12 72 GLN A C 1
ATOM 565 O O . GLN A 1 72 ? 12.256 -4.298 9.297 1.00 56.12 72 GLN A O 1
ATOM 570 N N . MET A 1 73 ? 10.060 -4.042 9.694 1.00 55.69 73 MET A N 1
ATOM 571 C CA . MET A 1 73 ? 9.607 -4.711 8.467 1.00 55.69 73 MET A CA 1
ATOM 572 C C . MET A 1 73 ? 10.153 -4.082 7.181 1.00 55.69 73 MET A C 1
ATOM 574 O O . MET A 1 73 ? 10.344 -4.785 6.198 1.00 55.69 73 MET A O 1
ATOM 578 N N . ILE A 1 74 ? 10.424 -2.774 7.181 1.00 66.31 74 ILE A N 1
ATOM 579 C CA . ILE A 1 74 ? 11.026 -2.092 6.036 1.00 66.31 74 ILE A CA 1
ATOM 580 C C . ILE A 1 74 ? 12.526 -2.353 6.045 1.00 66.31 74 ILE A C 1
ATOM 582 O O . ILE A 1 74 ? 13.043 -2.767 5.020 1.00 66.31 74 ILE A O 1
ATOM 586 N N . LYS A 1 75 ? 13.204 -2.218 7.197 1.00 63.22 75 LYS A N 1
ATOM 587 C CA . LYS A 1 75 ? 14.648 -2.493 7.340 1.00 63.22 75 LYS A CA 1
ATOM 588 C C . LYS A 1 75 ? 15.039 -3.915 6.934 1.00 63.22 75 LYS A C 1
ATOM 590 O O . LYS A 1 75 ? 16.104 -4.103 6.358 1.00 63.22 75 LYS A O 1
ATOM 595 N N . SER A 1 76 ? 14.210 -4.903 7.258 1.00 62.69 76 SER A N 1
ATOM 596 C CA . SER A 1 76 ? 14.464 -6.313 6.947 1.00 62.69 76 SER A CA 1
ATOM 597 C C . SER A 1 76 ? 14.090 -6.705 5.517 1.00 62.69 76 SER A C 1
ATOM 599 O O . SER A 1 76 ? 14.398 -7.816 5.093 1.00 62.69 76 SER A O 1
ATOM 601 N N . ASP A 1 77 ? 13.405 -5.835 4.772 1.00 69.31 77 ASP A N 1
ATOM 602 C CA . ASP A 1 77 ? 12.943 -6.147 3.427 1.00 69.31 77 ASP A CA 1
ATOM 603 C C . ASP A 1 77 ? 14.001 -5.797 2.378 1.00 69.31 77 ASP A C 1
ATOM 605 O O . ASP A 1 77 ? 14.081 -4.673 1.879 1.00 69.31 77 ASP A O 1
ATOM 609 N N . ALA A 1 78 ? 14.813 -6.793 2.024 1.00 69.31 78 ALA A N 1
ATOM 610 C CA . ALA A 1 78 ? 15.873 -6.646 1.033 1.00 69.31 78 ALA A CA 1
ATOM 611 C C . ALA A 1 78 ? 15.362 -6.117 -0.320 1.00 69.31 78 ALA A C 1
ATOM 613 O O . ALA A 1 78 ? 16.098 -5.403 -0.997 1.00 69.31 78 ALA A O 1
ATOM 614 N N . SER A 1 79 ? 14.097 -6.364 -0.699 1.00 72.19 79 SER A N 1
ATOM 615 C CA . SER A 1 79 ? 13.564 -5.863 -1.977 1.00 72.19 79 SER A CA 1
ATOM 616 C C . SER A 1 79 ? 13.411 -4.339 -2.018 1.00 72.19 79 SER A C 1
ATOM 618 O O . SER A 1 79 ? 13.162 -3.774 -3.078 1.00 72.19 79 SER A O 1
ATOM 620 N N . LEU A 1 80 ? 13.527 -3.660 -0.874 1.00 71.56 80 LEU A N 1
ATOM 621 C CA . LEU A 1 80 ? 13.496 -2.200 -0.781 1.00 71.56 80 LEU A CA 1
ATOM 622 C C . LEU A 1 80 ? 14.887 -1.566 -0.881 1.00 71.56 80 LEU A C 1
ATOM 624 O O . LEU A 1 80 ? 14.987 -0.340 -0.987 1.00 71.56 80 LEU A O 1
ATOM 628 N N . TYR A 1 81 ? 15.938 -2.391 -0.826 1.00 69.44 81 TYR A N 1
ATOM 629 C CA . TYR A 1 81 ? 17.332 -1.953 -0.779 1.00 69.44 81 TYR A CA 1
ATOM 630 C C . TYR A 1 81 ? 18.225 -2.565 -1.860 1.00 69.44 81 TYR A C 1
ATOM 632 O O . TYR A 1 81 ? 19.328 -2.071 -2.096 1.00 69.44 81 TYR A O 1
ATOM 640 N N . CYS A 1 82 ? 17.776 -3.642 -2.496 1.00 76.56 82 CYS A N 1
ATOM 641 C CA . CYS A 1 82 ? 18.518 -4.352 -3.523 1.00 76.56 82 CYS A CA 1
ATOM 642 C C . CYS A 1 82 ? 17.998 -3.991 -4.912 1.00 76.56 82 CYS A C 1
ATOM 644 O O . CYS A 1 82 ? 16.791 -3.963 -5.143 1.00 76.56 82 CYS A O 1
ATOM 646 N N . ASP A 1 83 ? 18.928 -3.751 -5.833 1.00 83.69 83 ASP A N 1
ATOM 647 C CA . ASP A 1 83 ? 18.611 -3.609 -7.250 1.00 83.69 83 ASP A CA 1
ATOM 648 C C . ASP A 1 83 ? 18.046 -4.926 -7.808 1.00 83.69 83 ASP A C 1
ATOM 650 O O . ASP A 1 83 ? 18.497 -6.019 -7.460 1.00 83.69 83 ASP A O 1
ATOM 654 N N . ASP A 1 84 ? 17.093 -4.790 -8.720 1.00 84.00 84 ASP A N 1
ATOM 655 C CA . ASP A 1 84 ? 16.468 -5.847 -9.509 1.00 84.00 84 ASP A CA 1
ATOM 656 C C . ASP A 1 84 ? 16.504 -5.433 -10.998 1.00 84.00 84 ASP A C 1
ATOM 658 O O . ASP A 1 84 ? 16.838 -4.292 -11.343 1.00 84.00 84 ASP A O 1
ATOM 662 N N . VAL A 1 85 ? 16.160 -6.345 -11.908 1.00 82.50 85 VAL A N 1
ATOM 663 C CA . VAL A 1 85 ? 16.058 -6.068 -13.352 1.00 82.50 85 VAL A CA 1
ATOM 664 C C . VAL A 1 85 ? 15.107 -4.893 -13.610 1.00 82.50 85 VAL A C 1
ATOM 666 O O . VAL A 1 85 ? 15.423 -4.003 -14.405 1.00 82.50 85 VAL A O 1
ATOM 669 N N . ASP A 1 86 ? 14.002 -4.846 -12.865 1.00 86.81 86 ASP A N 1
ATOM 670 C CA . ASP A 1 86 ? 12.907 -3.897 -13.065 1.00 86.81 86 ASP A CA 1
ATOM 671 C C . ASP A 1 86 ? 12.926 -2.693 -12.114 1.00 86.81 86 ASP A C 1
ATOM 673 O O . ASP A 1 86 ? 12.062 -1.824 -12.223 1.00 86.81 86 ASP A O 1
ATOM 677 N N . ILE A 1 87 ? 13.879 -2.607 -11.177 1.00 89.88 87 ILE A N 1
ATOM 678 C CA . ILE A 1 87 ? 14.021 -1.456 -10.273 1.00 89.88 87 ILE A CA 1
ATOM 679 C C . ILE A 1 87 ? 15.462 -1.298 -9.791 1.00 89.88 87 ILE A C 1
ATOM 681 O O . ILE A 1 87 ? 16.096 -2.244 -9.347 1.00 89.88 87 ILE A O 1
ATOM 685 N N . ARG A 1 88 ? 15.988 -0.077 -9.858 1.00 89.38 88 ARG A N 1
ATOM 686 C CA . ARG A 1 88 ? 17.321 0.267 -9.362 1.00 89.38 88 ARG A CA 1
ATOM 687 C C . ARG A 1 88 ? 17.290 1.503 -8.499 1.00 89.38 88 ARG A C 1
ATOM 689 O O . ARG A 1 88 ? 16.557 2.460 -8.775 1.00 89.38 88 ARG A O 1
ATOM 696 N N . PHE A 1 89 ? 18.166 1.518 -7.513 1.00 87.06 89 PHE A N 1
ATOM 697 C CA . PHE A 1 89 ? 18.190 2.523 -6.474 1.00 87.06 89 PHE A CA 1
ATOM 698 C C . PHE A 1 89 ? 19.478 3.359 -6.487 1.00 87.06 89 PHE A C 1
ATOM 700 O O . PHE A 1 89 ? 20.544 2.958 -6.958 1.00 87.06 89 PHE A O 1
ATOM 707 N N . SER A 1 90 ? 19.384 4.584 -5.982 1.00 82.50 90 SER A N 1
ATOM 708 C CA . SER A 1 90 ? 20.527 5.442 -5.685 1.00 82.50 90 SER A CA 1
ATOM 709 C C . SER A 1 90 ? 20.936 5.248 -4.223 1.00 82.50 90 SER A C 1
ATOM 711 O O . SER A 1 90 ? 20.107 4.898 -3.392 1.00 82.50 90 SER A O 1
ATOM 713 N N . LYS A 1 91 ? 22.203 5.522 -3.877 1.00 76.00 91 LYS A N 1
ATOM 714 C CA . LYS A 1 91 ? 22.664 5.499 -2.473 1.00 76.00 91 LYS A CA 1
ATOM 715 C C . LYS A 1 91 ? 22.012 6.595 -1.610 1.00 76.00 91 LYS A C 1
ATOM 717 O O . LYS A 1 91 ? 22.178 6.582 -0.394 1.00 76.00 91 LYS A O 1
ATOM 722 N N . MET A 1 92 ? 21.314 7.554 -2.225 1.00 77.25 92 MET A N 1
ATOM 723 C CA . MET A 1 92 ? 20.609 8.623 -1.525 1.00 77.25 92 MET A CA 1
ATOM 724 C C . MET A 1 92 ? 19.279 8.102 -0.974 1.00 77.25 92 MET A C 1
ATOM 726 O O . MET A 1 92 ? 18.554 7.370 -1.645 1.00 77.25 92 MET A O 1
ATOM 730 N N . MET A 1 93 ? 18.965 8.498 0.255 1.00 77.38 93 MET A N 1
ATOM 731 C CA . MET A 1 93 ? 17.685 8.208 0.893 1.00 77.38 93 MET A CA 1
ATOM 732 C C . MET A 1 93 ? 16.637 9.263 0.532 1.00 77.38 93 MET A C 1
ATOM 734 O O . MET A 1 93 ? 16.966 10.440 0.413 1.00 77.38 93 MET A O 1
ATOM 738 N N . ASN A 1 94 ? 15.374 8.853 0.431 1.00 73.06 94 ASN A N 1
ATOM 739 C CA . ASN A 1 94 ? 14.226 9.762 0.408 1.00 73.06 94 ASN A CA 1
ATOM 740 C C . ASN A 1 94 ? 13.818 10.198 1.831 1.00 73.06 94 ASN A C 1
ATOM 742 O O . ASN A 1 94 ? 14.396 9.749 2.825 1.00 73.06 94 ASN A O 1
ATOM 746 N N . SER A 1 95 ? 12.769 11.019 1.944 1.00 68.88 95 SER A N 1
ATOM 747 C CA . SER A 1 95 ? 12.247 11.480 3.243 1.00 68.88 95 SER A CA 1
ATOM 748 C C . SER A 1 95 ? 11.736 10.366 4.167 1.00 68.88 95 SER A C 1
ATOM 750 O O . SER A 1 95 ? 11.695 10.548 5.380 1.00 68.88 95 SER A O 1
ATOM 752 N N . CYS A 1 96 ? 11.420 9.183 3.634 1.00 68.25 96 CYS A N 1
ATOM 753 C CA . CYS A 1 96 ? 11.084 7.990 4.421 1.00 68.25 96 CYS A CA 1
ATOM 754 C C . CYS A 1 96 ? 12.313 7.161 4.817 1.00 68.25 96 CYS A C 1
ATOM 756 O O . CYS A 1 96 ? 12.158 6.062 5.345 1.00 68.25 96 CYS A O 1
ATOM 758 N N . LYS A 1 97 ? 13.529 7.650 4.544 1.00 73.56 97 LYS A N 1
ATOM 759 C CA . LYS A 1 97 ? 14.788 6.923 4.748 1.00 73.56 97 LYS A CA 1
ATOM 760 C C . LYS A 1 97 ? 14.842 5.567 4.035 1.00 73.56 97 LYS A C 1
ATOM 762 O O . LYS A 1 97 ? 15.428 4.610 4.540 1.00 73.56 97 LYS A O 1
ATOM 767 N N . VAL A 1 98 ? 14.252 5.497 2.845 1.00 74.81 98 VAL A N 1
ATOM 768 C CA . VAL A 1 98 ? 14.405 4.368 1.917 1.00 74.81 98 VAL A CA 1
ATOM 769 C C . VAL A 1 98 ? 15.167 4.841 0.683 1.00 74.81 98 VAL A C 1
ATOM 771 O O . VAL A 1 98 ? 15.132 6.034 0.371 1.00 74.81 98 VAL A O 1
ATOM 774 N N . LEU A 1 99 ? 15.893 3.946 0.001 1.00 77.06 99 LEU A N 1
ATOM 775 C CA . LEU A 1 99 ? 16.684 4.340 -1.164 1.00 77.06 99 LEU A CA 1
ATOM 776 C C . LEU A 1 99 ? 15.789 4.987 -2.233 1.00 77.06 99 LEU A C 1
ATOM 778 O O . LEU A 1 99 ? 14.677 4.533 -2.522 1.00 77.06 99 LEU A O 1
ATOM 782 N N . GLN A 1 100 ? 16.302 6.047 -2.843 1.00 83.38 100 GLN A N 1
ATOM 783 C CA . GLN A 1 100 ? 15.654 6.739 -3.946 1.00 83.38 100 GLN A CA 1
ATOM 784 C C . GLN A 1 100 ? 15.704 5.878 -5.212 1.00 83.38 100 GLN A C 1
ATOM 786 O O . GLN A 1 100 ? 16.756 5.355 -5.574 1.00 83.38 100 GLN A O 1
ATOM 791 N N . ILE A 1 101 ? 14.584 5.765 -5.923 1.00 87.31 101 ILE A N 1
ATOM 792 C CA . ILE A 1 101 ? 14.524 5.057 -7.207 1.00 87.31 101 ILE A CA 1
ATOM 793 C C . ILE A 1 101 ? 15.247 5.883 -8.275 1.00 87.31 101 ILE A C 1
ATOM 795 O O . ILE A 1 101 ? 14.972 7.070 -8.434 1.00 87.31 101 ILE A O 1
ATOM 799 N N . ARG A 1 102 ? 16.162 5.252 -9.016 1.00 89.06 102 ARG A N 1
ATOM 800 C CA . ARG A 1 102 ? 16.837 5.841 -10.185 1.00 89.06 102 ARG A CA 1
ATOM 801 C C . ARG A 1 102 ? 16.191 5.397 -11.493 1.00 89.06 102 ARG A C 1
ATOM 803 O O . ARG A 1 102 ? 16.084 6.184 -12.425 1.00 89.06 102 ARG A O 1
ATOM 810 N N . TYR A 1 103 ? 15.807 4.130 -11.558 1.00 87.31 103 TYR A N 1
ATOM 811 C CA . TYR A 1 103 ? 15.159 3.516 -12.709 1.00 87.31 103 TYR A CA 1
ATOM 812 C C . TYR A 1 103 ? 14.164 2.485 -12.199 1.00 87.31 103 TYR A C 1
ATOM 814 O O . TYR A 1 103 ? 14.471 1.773 -11.247 1.00 87.31 103 TYR A O 1
ATOM 822 N N . ALA A 1 104 ? 12.995 2.400 -12.818 1.00 92.25 104 ALA A N 1
ATOM 823 C CA . ALA A 1 104 ? 12.038 1.347 -12.536 1.00 92.25 104 ALA A CA 1
ATOM 824 C C . ALA A 1 104 ? 11.101 1.142 -13.725 1.00 92.25 104 ALA A C 1
ATOM 826 O O . ALA A 1 104 ? 10.839 2.078 -14.484 1.00 92.25 104 ALA A O 1
ATOM 827 N N . SER A 1 105 ? 10.569 -0.069 -13.852 1.00 93.38 105 SER A N 1
ATOM 828 C CA . SER A 1 105 ? 9.417 -0.330 -14.703 1.00 93.38 105 SER A CA 1
ATOM 829 C C . SER A 1 105 ? 8.182 0.404 -14.166 1.00 93.38 105 SER A C 1
ATOM 831 O O . SER A 1 105 ? 8.087 0.740 -12.981 1.00 93.38 105 SER A O 1
ATOM 833 N N . VAL A 1 106 ? 7.201 0.638 -15.040 1.00 93.56 106 VAL A N 1
ATOM 834 C CA . VAL A 1 106 ? 5.918 1.248 -14.652 1.00 93.56 106 VAL A CA 1
ATOM 835 C C . VAL A 1 106 ? 5.235 0.424 -13.562 1.00 93.56 106 VAL A C 1
ATOM 837 O O . VAL A 1 106 ? 4.708 0.983 -12.605 1.00 93.56 106 VAL A O 1
ATOM 840 N N . GLU A 1 107 ? 5.293 -0.903 -13.672 1.00 90.38 107 GLU A N 1
ATOM 841 C CA . GLU A 1 107 ? 4.729 -1.820 -12.685 1.00 90.38 107 GLU A CA 1
ATOM 842 C C . GLU A 1 107 ? 5.377 -1.638 -11.309 1.00 90.38 107 GLU A C 1
ATOM 844 O O . GLU A 1 107 ? 4.663 -1.446 -10.326 1.00 90.38 107 GLU A O 1
ATOM 849 N N . ARG A 1 108 ? 6.712 -1.562 -11.244 1.00 90.69 108 ARG A N 1
ATOM 850 C CA . ARG A 1 108 ? 7.439 -1.339 -9.987 1.00 90.69 108 ARG A CA 1
ATOM 851 C C . ARG A 1 108 ? 7.176 0.039 -9.387 1.00 90.69 108 ARG A C 1
ATOM 853 O O . ARG A 1 108 ? 7.110 0.163 -8.167 1.00 90.69 108 ARG A O 1
ATOM 860 N N . LEU A 1 109 ? 6.987 1.077 -10.206 1.00 93.00 109 LEU A N 1
ATOM 861 C CA . LEU A 1 109 ? 6.579 2.401 -9.716 1.00 93.00 109 LEU A CA 1
ATOM 862 C C . LEU A 1 109 ? 5.152 2.394 -9.154 1.00 93.00 109 LEU A C 1
ATOM 864 O O . LEU A 1 109 ? 4.894 3.058 -8.152 1.00 93.00 109 LEU A O 1
ATOM 868 N N . LEU A 1 110 ? 4.240 1.641 -9.772 1.00 91.69 110 LEU A N 1
ATOM 869 C CA . LEU A 1 110 ? 2.872 1.486 -9.283 1.00 91.69 110 LEU A CA 1
ATOM 870 C C . LEU A 1 110 ? 2.839 0.680 -7.985 1.00 91.69 110 LEU A C 1
ATOM 872 O O . LEU A 1 110 ? 2.219 1.137 -7.039 1.00 91.69 110 LEU A O 1
ATOM 876 N N . GLU A 1 111 ? 3.563 -0.439 -7.885 1.00 87.88 111 GLU A N 1
ATOM 877 C CA . GLU A 1 111 ? 3.732 -1.173 -6.619 1.00 87.88 111 GLU A CA 1
ATOM 878 C C . GLU A 1 111 ? 4.222 -0.237 -5.507 1.00 87.88 111 GLU A C 1
ATOM 880 O O . GLU A 1 111 ? 3.699 -0.239 -4.392 1.00 87.88 111 GLU A O 1
ATOM 885 N N . ARG A 1 112 ? 5.171 0.641 -5.847 1.00 87.06 112 ARG A N 1
ATOM 886 C CA . ARG A 1 112 ? 5.720 1.638 -4.932 1.00 87.06 112 ARG A CA 1
ATOM 887 C C . ARG A 1 112 ? 4.723 2.677 -4.458 1.00 87.06 112 ARG A C 1
ATOM 889 O O . ARG A 1 112 ? 4.716 2.998 -3.275 1.00 87.06 112 ARG A O 1
ATOM 896 N N . LEU A 1 113 ? 3.923 3.209 -5.381 1.00 89.00 113 LEU A N 1
ATOM 897 C CA . LEU A 1 113 ? 2.860 4.172 -5.097 1.00 89.00 113 LEU A CA 1
ATOM 898 C C . LEU A 1 113 ? 1.863 3.604 -4.083 1.00 89.00 113 LEU A C 1
ATOM 900 O O . LEU A 1 113 ? 1.243 4.342 -3.323 1.00 89.00 113 LEU A O 1
ATOM 904 N N . THR A 1 114 ? 1.725 2.284 -4.095 1.00 86.12 114 THR A N 1
ATOM 905 C CA . THR A 1 114 ? 0.688 1.547 -3.391 1.00 86.12 114 THR A CA 1
ATOM 906 C C . THR A 1 114 ? 1.166 0.862 -2.116 1.00 86.12 114 THR A C 1
ATOM 908 O O . THR A 1 114 ? 0.356 0.286 -1.394 1.00 86.12 114 THR A O 1
ATOM 911 N N . ASP A 1 115 ? 2.465 0.931 -1.819 1.00 81.12 115 ASP A N 1
ATOM 912 C CA . ASP A 1 115 ? 3.065 0.308 -0.642 1.00 81.12 115 ASP A CA 1
ATOM 913 C C . ASP A 1 115 ? 2.734 1.112 0.625 1.00 81.12 115 ASP A C 1
ATOM 915 O O . ASP A 1 115 ? 3.400 2.088 0.981 1.00 81.12 115 ASP A O 1
ATOM 919 N N . LEU A 1 116 ? 1.688 0.673 1.327 1.00 75.12 116 LEU A N 1
ATOM 920 C CA . LEU A 1 116 ? 1.174 1.324 2.536 1.00 75.12 116 LEU A CA 1
ATOM 921 C C . LEU A 1 116 ? 2.157 1.298 3.709 1.00 75.12 116 LEU A C 1
ATOM 923 O O . LEU A 1 116 ? 1.979 2.043 4.670 1.00 75.12 116 LEU A O 1
ATOM 927 N N . ARG A 1 117 ? 3.203 0.465 3.648 1.00 72.56 117 ARG A N 1
ATOM 928 C CA . ARG A 1 117 ? 4.201 0.394 4.720 1.00 72.56 117 ARG A CA 1
ATOM 929 C C . ARG A 1 117 ? 4.980 1.704 4.815 1.00 72.56 117 ARG A C 1
ATOM 931 O O . ARG A 1 117 ? 5.453 2.046 5.895 1.00 72.56 117 ARG A O 1
ATOM 938 N N . PHE A 1 118 ? 5.122 2.438 3.706 1.00 73.94 118 PHE A N 1
ATOM 939 C CA . PHE A 1 118 ? 5.809 3.721 3.702 1.00 73.94 118 PHE A CA 1
ATOM 940 C C . PHE A 1 118 ? 5.462 4.589 2.493 1.00 73.94 118 PHE A C 1
ATOM 942 O O . PHE A 1 118 ? 5.933 4.417 1.367 1.00 73.94 118 PHE A O 1
ATOM 949 N N . LEU A 1 119 ? 4.676 5.613 2.793 1.00 72.38 119 LEU A N 1
ATOM 950 C CA . LEU A 1 119 ? 4.200 6.597 1.840 1.00 72.38 119 LEU A CA 1
ATOM 951 C C . LEU A 1 119 ? 5.166 7.783 1.813 1.00 72.38 119 LEU A C 1
ATOM 953 O O . LEU A 1 119 ? 5.111 8.681 2.653 1.00 72.38 119 LEU A O 1
ATOM 957 N N . SER A 1 120 ? 6.082 7.782 0.844 1.00 80.62 120 SER A N 1
ATOM 958 C CA . SER A 1 120 ? 6.963 8.929 0.615 1.00 80.62 120 SER A CA 1
ATOM 959 C C . SER A 1 120 ? 6.202 10.046 -0.085 1.00 80.62 120 SER A C 1
ATOM 961 O O . SER A 1 120 ? 5.826 9.911 -1.246 1.00 80.62 120 SER A O 1
ATOM 963 N N . ILE A 1 121 ? 6.028 11.170 0.616 1.00 81.62 121 ILE A N 1
ATOM 964 C CA . ILE A 1 121 ? 5.401 12.385 0.074 1.00 81.62 121 ILE A CA 1
ATOM 965 C C . ILE A 1 121 ? 6.148 12.866 -1.178 1.00 81.62 121 ILE A C 1
ATOM 967 O O . ILE A 1 121 ? 5.520 13.176 -2.187 1.00 81.62 121 ILE A O 1
ATOM 971 N N . ASP A 1 122 ? 7.483 12.862 -1.153 1.00 83.25 122 ASP A N 1
ATOM 972 C CA . ASP A 1 122 ? 8.294 13.266 -2.309 1.00 83.25 122 ASP A CA 1
ATOM 973 C C . ASP A 1 122 ? 8.059 12.356 -3.511 1.00 83.25 122 ASP A C 1
ATOM 975 O O . ASP A 1 122 ? 7.919 12.833 -4.640 1.00 83.25 122 ASP A O 1
ATOM 979 N N . PHE A 1 123 ? 7.996 11.041 -3.271 1.00 88.62 123 PHE A N 1
ATOM 980 C CA . PHE A 1 123 ? 7.706 10.073 -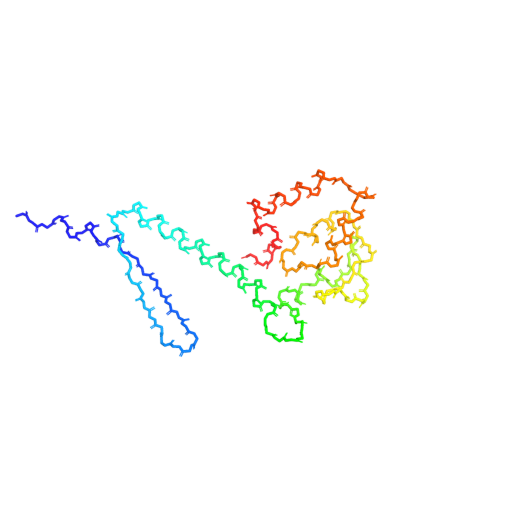4.319 1.00 88.62 123 PHE A CA 1
ATOM 981 C C . PHE A 1 123 ? 6.303 10.286 -4.879 1.00 88.62 123 PHE A C 1
ATOM 983 O O . PHE A 1 123 ? 6.154 10.361 -6.093 1.00 88.62 123 PHE A O 1
ATOM 990 N N . LEU A 1 124 ? 5.296 10.437 -4.014 1.00 89.12 124 LEU A N 1
ATOM 991 C CA . LEU A 1 124 ? 3.909 10.661 -4.412 1.00 89.12 124 LEU A CA 1
ATOM 992 C C . LEU A 1 124 ? 3.778 11.918 -5.277 1.00 89.12 124 LEU A C 1
ATOM 994 O O . LEU A 1 124 ? 3.217 11.856 -6.368 1.00 89.12 124 LEU A O 1
ATOM 998 N N . ASN A 1 125 ? 4.347 13.035 -4.826 1.00 89.31 125 ASN A N 1
ATOM 999 C CA . ASN A 1 125 ? 4.310 14.297 -5.557 1.00 89.31 125 ASN A CA 1
ATOM 1000 C C . ASN A 1 125 ? 5.025 14.178 -6.907 1.00 89.31 125 ASN A C 1
ATOM 1002 O O . ASN A 1 125 ? 4.478 14.574 -7.935 1.00 89.31 125 ASN A O 1
ATOM 1006 N N . THR A 1 126 ? 6.220 13.579 -6.924 1.00 91.25 126 THR A N 1
ATOM 1007 C CA . THR A 1 126 ? 6.992 13.378 -8.159 1.00 91.25 126 THR A CA 1
ATOM 1008 C C . THR A 1 126 ? 6.250 12.465 -9.133 1.00 91.25 126 THR A C 1
ATOM 1010 O O . THR A 1 126 ? 6.143 12.783 -10.318 1.00 91.25 126 THR A O 1
ATOM 1013 N N . PHE A 1 127 ? 5.695 11.353 -8.645 1.00 93.81 127 PHE A N 1
ATOM 1014 C CA . PHE A 1 127 ? 4.925 10.404 -9.440 1.00 93.81 127 PHE A CA 1
ATOM 1015 C C . PHE A 1 127 ? 3.687 11.084 -10.030 1.00 93.81 127 PHE A C 1
ATOM 1017 O O . PHE A 1 127 ? 3.530 11.102 -11.246 1.00 93.81 127 PHE A O 1
ATOM 1024 N N . LEU A 1 128 ? 2.844 11.719 -9.211 1.00 93.50 128 LEU A N 1
ATOM 1025 C CA . LEU A 1 128 ? 1.611 12.363 -9.678 1.00 93.50 128 LEU A CA 1
ATOM 1026 C C . LEU A 1 128 ? 1.869 13.517 -10.656 1.00 93.50 128 LEU A C 1
ATOM 1028 O O . LEU A 1 128 ? 1.039 13.772 -11.527 1.00 93.50 128 LEU A O 1
ATOM 1032 N N . HIS A 1 129 ? 3.020 14.184 -10.554 1.00 95.62 129 HIS A N 1
ATOM 1033 C CA . HIS A 1 129 ? 3.393 15.244 -11.486 1.00 95.62 129 HIS A CA 1
ATOM 1034 C C . HIS A 1 129 ? 3.908 14.715 -12.834 1.00 95.62 129 HIS A C 1
ATOM 1036 O O . HIS A 1 129 ? 3.774 15.394 -13.850 1.00 95.62 129 HIS A O 1
ATOM 1042 N N . SER A 1 130 ? 4.489 13.511 -12.866 1.00 96.19 130 SER A N 1
ATOM 1043 C CA . SER A 1 130 ? 5.211 12.995 -14.040 1.00 96.19 130 SER A CA 1
ATOM 1044 C C . SER A 1 130 ? 4.619 11.729 -14.667 1.00 96.19 130 SER A C 1
ATOM 1046 O O . SER A 1 130 ? 5.014 11.376 -15.778 1.00 96.19 130 SER A O 1
ATOM 1048 N N . TYR A 1 131 ? 3.644 11.068 -14.028 1.00 96.88 131 TYR A N 1
ATOM 1049 C CA . TYR A 1 131 ? 3.166 9.742 -14.447 1.00 96.88 131 TYR A CA 1
ATOM 1050 C C . TYR A 1 131 ? 2.667 9.690 -15.888 1.00 96.88 131 TYR A C 1
ATOM 1052 O O . TYR A 1 131 ? 2.840 8.679 -16.561 1.00 96.88 131 TYR A O 1
ATOM 1060 N N . ARG A 1 132 ? 2.101 10.793 -16.391 1.00 96.69 132 ARG A N 1
ATOM 1061 C CA . ARG A 1 132 ? 1.571 10.891 -17.758 1.00 96.69 132 ARG A CA 1
ATOM 1062 C C . ARG A 1 132 ? 2.623 10.677 -18.848 1.00 96.69 132 ARG A C 1
ATOM 1064 O O . ARG A 1 132 ? 2.255 10.457 -19.994 1.00 96.69 132 ARG A O 1
ATOM 1071 N N . VAL A 1 133 ? 3.911 10.741 -18.507 1.00 97.12 133 VAL A N 1
ATOM 1072 C CA . VAL A 1 133 ? 5.014 10.437 -19.428 1.00 97.12 133 VAL A CA 1
ATOM 1073 C C . VAL A 1 133 ? 5.124 8.931 -19.700 1.00 97.12 133 VAL A C 1
ATOM 1075 O O . VAL A 1 133 ? 5.594 8.541 -20.763 1.00 97.12 133 VAL A O 1
ATOM 1078 N N . PHE A 1 134 ? 4.695 8.078 -18.765 1.00 95.12 134 PHE A N 1
ATOM 1079 C CA . PHE A 1 134 ? 4.949 6.634 -18.813 1.00 95.12 134 PHE A CA 1
ATOM 1080 C C . PHE A 1 134 ? 3.730 5.749 -18.500 1.00 95.12 134 PHE A C 1
ATOM 1082 O O . PHE A 1 134 ? 3.815 4.533 -18.642 1.00 95.12 134 PHE A O 1
ATOM 1089 N N . THR A 1 135 ? 2.597 6.316 -18.078 1.00 97.06 135 THR A N 1
ATOM 1090 C CA . THR A 1 135 ? 1.335 5.597 -17.845 1.00 97.06 135 THR A CA 1
ATOM 1091 C C . THR A 1 135 ? 0.123 6.533 -17.957 1.00 97.06 135 THR A C 1
ATOM 1093 O O . THR A 1 135 ? 0.271 7.744 -18.130 1.00 97.06 135 THR A O 1
ATOM 1096 N N . THR A 1 136 ? -1.095 5.992 -17.882 1.00 97.44 136 THR A N 1
ATOM 1097 C CA . THR A 1 136 ? -2.350 6.752 -17.998 1.00 97.44 136 THR A CA 1
ATOM 1098 C C . THR A 1 136 ? -3.048 6.935 -16.651 1.00 97.44 136 THR A C 1
ATOM 1100 O O . THR A 1 136 ? -2.764 6.242 -15.674 1.00 97.44 136 THR A O 1
ATOM 1103 N N . ALA A 1 137 ? -3.976 7.897 -16.597 1.00 96.62 137 ALA A N 1
ATOM 1104 C CA . ALA A 1 137 ? -4.757 8.174 -15.392 1.00 96.62 137 ALA A CA 1
ATOM 1105 C C . ALA A 1 137 ? -5.622 6.972 -14.992 1.00 96.62 137 ALA A C 1
ATOM 1107 O O . ALA A 1 137 ? -5.712 6.669 -13.807 1.00 96.62 137 ALA A O 1
ATOM 1108 N N . ASP A 1 138 ? -6.178 6.262 -15.977 1.00 97.38 138 ASP A N 1
ATOM 1109 C CA . ASP A 1 138 ? -7.009 5.077 -15.753 1.00 97.38 138 ASP A CA 1
ATOM 1110 C C . ASP A 1 138 ? -6.216 3.972 -15.047 1.00 97.38 138 ASP A C 1
ATOM 1112 O O . ASP A 1 138 ? -6.653 3.461 -14.022 1.00 97.38 138 ASP A O 1
ATOM 1116 N N . VAL A 1 139 ? -4.987 3.691 -15.500 1.00 95.69 139 VAL A N 1
ATOM 1117 C CA . VAL A 1 139 ? -4.114 2.682 -14.872 1.00 95.69 139 VAL A CA 1
ATOM 1118 C C . VAL A 1 139 ? -3.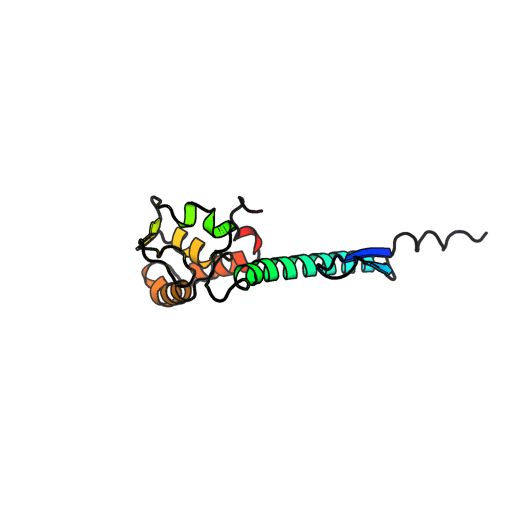779 3.049 -13.424 1.00 95.69 139 VAL A C 1
ATOM 1120 O O . VAL A 1 139 ? -3.781 2.186 -12.543 1.00 95.69 139 VAL A O 1
ATOM 1123 N N . VAL A 1 140 ? -3.482 4.325 -13.158 1.00 95.00 140 VAL A N 1
ATOM 1124 C CA . VAL A 1 140 ? -3.195 4.800 -11.795 1.00 95.00 140 VAL A CA 1
ATOM 1125 C C . VAL A 1 140 ? -4.436 4.677 -10.912 1.00 95.00 140 VAL A C 1
ATOM 1127 O O . VAL A 1 140 ? -4.348 4.162 -9.797 1.00 95.00 140 VAL A O 1
ATOM 1130 N N . LEU A 1 141 ? -5.593 5.115 -11.409 1.00 94.94 141 LEU A N 1
ATOM 1131 C CA . LEU A 1 141 ? -6.852 5.075 -10.676 1.00 94.94 141 LEU A CA 1
ATOM 1132 C C . LEU A 1 141 ? -7.270 3.635 -10.361 1.00 94.94 141 LEU A C 1
ATOM 1134 O O . LEU A 1 141 ? -7.632 3.348 -9.222 1.00 94.94 141 LEU A O 1
ATOM 1138 N N . ASP A 1 142 ? -7.140 2.721 -11.320 1.00 93.88 142 ASP A N 1
ATOM 1139 C CA . ASP A 1 142 ? -7.435 1.301 -11.135 1.00 93.88 142 ASP A CA 1
ATOM 1140 C C . ASP A 1 142 ? -6.573 0.680 -10.033 1.00 93.88 142 ASP A C 1
ATOM 1142 O O . ASP A 1 142 ? -7.086 -0.038 -9.168 1.00 93.88 142 ASP A O 1
ATOM 1146 N N . LYS A 1 143 ? -5.269 0.996 -10.006 1.00 90.50 143 LYS A N 1
ATOM 1147 C CA . LYS A 1 143 ? -4.371 0.538 -8.936 1.00 90.50 143 LYS A CA 1
ATOM 1148 C C . LYS A 1 143 ? -4.807 1.076 -7.576 1.00 90.50 143 LYS A C 1
ATOM 1150 O O . LYS A 1 143 ? -4.937 0.288 -6.643 1.00 90.50 143 LYS A O 1
ATOM 1155 N N . LEU A 1 144 ? -5.100 2.373 -7.468 1.00 89.69 144 LEU A N 1
ATOM 1156 C CA . LEU A 1 144 ? -5.558 2.994 -6.219 1.00 89.69 144 LEU A CA 1
ATOM 1157 C C . LEU A 1 144 ? -6.893 2.406 -5.730 1.00 89.69 144 LEU A C 1
ATOM 1159 O O . LEU A 1 144 ? -7.032 2.084 -4.548 1.00 89.69 144 LEU A O 1
ATOM 1163 N N . ILE A 1 145 ? -7.855 2.195 -6.634 1.00 88.06 145 ILE A N 1
ATOM 1164 C CA . ILE A 1 145 ? -9.145 1.560 -6.325 1.00 88.06 145 ILE A CA 1
ATOM 1165 C C . ILE A 1 145 ? -8.941 0.128 -5.820 1.00 88.06 145 ILE A C 1
ATOM 1167 O O . ILE A 1 145 ? -9.616 -0.288 -4.875 1.00 88.06 145 ILE A O 1
ATOM 1171 N N . ALA A 1 146 ? -8.032 -0.637 -6.430 1.00 86.56 146 ALA A N 1
ATOM 1172 C CA . ALA A 1 146 ? -7.769 -2.016 -6.032 1.00 86.56 146 ALA A CA 1
ATOM 1173 C C . ALA A 1 146 ? -7.318 -2.113 -4.565 1.00 86.56 146 ALA A C 1
ATOM 1175 O O . ALA A 1 146 ? -7.829 -2.953 -3.824 1.00 86.56 146 ALA A O 1
ATOM 1176 N N . ILE A 1 147 ? -6.435 -1.215 -4.123 1.00 82.88 147 ILE A N 1
ATOM 1177 C CA . ILE A 1 147 ? -5.958 -1.181 -2.729 1.00 82.88 147 ILE A CA 1
ATOM 1178 C C . ILE A 1 147 ? -7.035 -0.688 -1.791 1.00 82.88 147 ILE A C 1
ATOM 1180 O O . ILE A 1 147 ? -7.213 -1.273 -0.731 1.00 82.88 147 ILE A O 1
ATOM 1184 N N . TYR A 1 148 ? -7.789 0.339 -2.186 1.00 81.50 148 TYR A N 1
ATOM 1185 C CA . TYR A 1 148 ? -8.904 0.818 -1.378 1.00 81.50 148 TYR A CA 1
ATOM 1186 C C . TYR A 1 148 ? -9.909 -0.307 -1.084 1.00 81.50 148 TYR A C 1
ATOM 1188 O O . TYR A 1 148 ? -10.371 -0.457 0.044 1.00 81.50 148 TYR A O 1
ATOM 1196 N N . LYS A 1 149 ? -10.202 -1.154 -2.081 1.00 81.88 149 LYS A N 1
ATOM 1197 C CA . LYS A 1 149 ? -11.096 -2.311 -1.919 1.00 81.88 149 LYS A CA 1
ATOM 1198 C C . LYS A 1 149 ? -10.453 -3.489 -1.177 1.00 81.88 149 LYS A C 1
ATOM 1200 O O . LYS A 1 149 ? -11.177 -4.277 -0.574 1.00 81.88 149 LYS A O 1
ATOM 1205 N N . LYS A 1 150 ? -9.130 -3.664 -1.264 1.00 78.19 150 LYS A N 1
ATOM 1206 C CA . LYS A 1 150 ? -8.386 -4.793 -0.675 1.00 78.19 150 LYS A CA 1
ATOM 1207 C C . LYS A 1 150 ? -7.064 -4.326 -0.048 1.00 78.19 150 LYS A C 1
ATOM 1209 O O . LYS A 1 150 ? -5.995 -4.683 -0.553 1.00 78.19 150 LYS A O 1
ATOM 1214 N N . PRO A 1 151 ? -7.099 -3.595 1.076 1.00 64.94 151 PRO A N 1
ATOM 1215 C CA . PRO A 1 151 ? -5.904 -2.970 1.651 1.00 64.94 151 PRO A CA 1
ATOM 1216 C C . PRO A 1 151 ? -4.836 -3.988 2.073 1.00 64.94 151 PRO A C 1
ATOM 1218 O O . PRO A 1 151 ? -3.646 -3.720 1.953 1.00 64.94 151 PRO A O 1
ATOM 1221 N N . ILE A 1 152 ? -5.247 -5.199 2.466 1.00 63.47 152 ILE A N 1
ATOM 1222 C CA . ILE A 1 152 ? -4.338 -6.286 2.868 1.00 63.47 152 ILE A CA 1
ATOM 1223 C C . ILE A 1 152 ? -3.490 -6.786 1.684 1.00 63.47 152 ILE A C 1
ATOM 1225 O O . ILE A 1 152 ? -2.347 -7.181 1.873 1.00 63.47 152 ILE A O 1
ATOM 1229 N N . SER A 1 153 ? -4.002 -6.711 0.448 1.00 62.25 153 SER A N 1
ATOM 1230 C CA . SER A 1 153 ? -3.255 -7.138 -0.750 1.00 62.25 153 SER A CA 1
ATOM 1231 C C . SER A 1 153 ? -2.089 -6.214 -1.119 1.00 62.25 153 SER A C 1
ATOM 1233 O O . SER A 1 153 ? -1.218 -6.610 -1.887 1.00 62.25 153 SER A O 1
ATOM 1235 N N . ALA A 1 154 ? -2.059 -5.002 -0.555 1.00 57.59 154 ALA A N 1
ATOM 1236 C CA . ALA A 1 154 ? -0.963 -4.050 -0.717 1.00 57.59 154 ALA A CA 1
ATOM 1237 C C . ALA A 1 154 ? 0.234 -4.359 0.198 1.00 57.59 154 ALA A C 1
ATOM 1239 O O . ALA A 1 154 ? 1.313 -3.793 0.025 1.00 57.59 154 ALA A O 1
ATOM 1240 N N . ILE A 1 155 ? 0.052 -5.252 1.175 1.00 59.38 155 ILE A N 1
ATOM 1241 C CA . ILE A 1 155 ? 1.114 -5.745 2.043 1.00 59.38 155 ILE A CA 1
ATOM 1242 C C . ILE A 1 155 ? 1.672 -7.019 1.391 1.00 59.38 155 ILE A C 1
ATOM 1244 O O . ILE A 1 155 ? 0.915 -7.968 1.174 1.00 59.38 155 ILE A O 1
ATOM 1248 N N . PRO A 1 156 ? 2.977 -7.083 1.057 1.00 55.56 156 PRO A N 1
ATOM 1249 C CA . PRO A 1 156 ? 3.559 -8.281 0.462 1.00 55.56 156 PRO A CA 1
ATOM 1250 C C . PRO A 1 156 ? 3.289 -9.513 1.332 1.00 55.56 156 PRO A C 1
ATOM 1252 O O . PRO A 1 156 ? 3.513 -9.465 2.539 1.00 55.56 156 PRO A O 1
ATOM 1255 N N . ALA A 1 157 ? 2.879 -10.626 0.714 1.00 50.47 157 ALA A N 1
ATOM 1256 C CA . ALA A 1 157 ? 2.415 -11.847 1.391 1.00 50.47 157 ALA A CA 1
ATOM 1257 C C . ALA A 1 157 ? 3.391 -12.440 2.427 1.00 50.47 157 ALA A C 1
ATOM 1259 O O . ALA A 1 157 ? 2.978 -13.202 3.287 1.00 50.47 157 ALA A O 1
ATOM 1260 N N . ARG A 1 158 ? 4.678 -12.068 2.382 1.00 46.03 158 ARG A N 1
ATOM 1261 C CA . ARG A 1 158 ? 5.675 -12.413 3.412 1.00 46.03 158 ARG A CA 1
ATOM 1262 C C . ARG A 1 158 ? 5.415 -11.768 4.788 1.00 46.03 158 ARG A C 1
ATOM 1264 O O . ARG A 1 158 ? 6.144 -12.071 5.726 1.00 46.03 158 ARG A O 1
ATOM 1271 N N . TRP A 1 159 ? 4.438 -10.864 4.891 1.00 41.56 159 TRP A N 1
ATOM 1272 C CA . TRP A 1 159 ? 4.088 -10.110 6.101 1.00 41.56 159 TRP A CA 1
ATOM 1273 C C . TRP A 1 159 ? 2.610 -10.245 6.516 1.00 41.56 159 TRP A C 1
ATOM 1275 O O . TRP A 1 159 ? 2.190 -9.535 7.431 1.00 41.56 159 TRP A O 1
ATOM 1285 N N . VAL A 1 160 ? 1.835 -11.102 5.836 1.00 40.78 160 VAL A N 1
ATOM 1286 C CA . VAL A 1 160 ? 0.477 -11.522 6.239 1.00 40.78 160 VAL A CA 1
ATOM 1287 C C . VAL A 1 160 ? 0.599 -12.810 7.042 1.00 40.78 160 VAL A C 1
ATOM 1289 O O . VAL A 1 160 ? -0.050 -12.894 8.105 1.00 40.78 160 VAL A O 1
#

pLDDT: mean 76.01, std 17.84, range [33.88, 97.44]

Sequence (160 aa):
KSDKNSQDLEHLDFKIVVEPKDIQSFTIILVASSRQEKSAWTSDISQCIDNIRCNGLMMNAFEDNSKVTVPQMIKSDASLYCDDVDIRFSKMMNSCKVLQIRYASVERLLERLTDLRFLSIDFLNTFLHSYRVFTTADVVLDKLIAIYKKPISAIPARWV

Radius of gyration: 22.91 Å; chains: 1; bounding box: 65×42×55 Å

Organism: Silurus asotus (NCBI:txid30991)

InterPro domains:
  IPR000651 Ras-like guanine nucleotide exchange factor, N-terminal [PF00618] (100-149)
  IPR000651 Ras-like guanine nucleotide exchange factor, N-terminal [PS50212] (97-160)
  IPR001849 Pleckstrin homology domain [PS50003] (1-50)
  IPR011993 PH-like domain superfamily [G3DSA:2.30.29.30] (1-83)
  IPR023578 Ras guanine nucleotide exchange factor domain superfamily [SSF48366] (83-153)